Protein AF-A0A426YM72-F1 (afdb_monomer)

Nearest PDB structures (foldseek):
  7a23-assembly1_R  TM=9.714E-01  e=2.453E-04  Brassica oleracea
  7a24-assembly1_R  TM=9.714E-01  e=3.727E-04  Brassica oleracea
  8j9j-assembly1_A5  TM=9.404E-01  e=6.505E-02  Euglena gracilis
  8pw6-assembly1_V1  TM=9.578E-01  e=9.885E-02  Mus musculus
  5wah-assembly1_A  TM=5.282E-01  e=4.583E+00  Streptococcus agalactiae

Radius of gyration: 22.5 Å; Cα contacts (8 Å, |Δi|>4): 25; chains: 1; bounding box: 33×28×73 Å

Foldseek 3Di:
DPVVVVVVPPPVVVVVVVVPDDDDPDPPDPPDDDDPVVVVVLVVVLVVQLVVLVVDDPPDPVSVVSNVVSVVSD

Sequence (74 aa):
MFVWRVLLRGGMEAAWMQVAGKVKEMTEIVGLDIVPNARKVLISLYTCTLKDVYAIPEDKGYHNVVKSFTRHRL

Organism: Ensete ventricosum (NCBI:txid4639)

Solvent-accessible surface area (backbone atoms only — not comparable to full-atom values): 4803 Å² total; per-residue (Å²): 143,66,73,77,68,57,65,76,60,56,60,60,62,58,54,60,61,67,69,64,63,90,74,86,88,75,70,92,47,92,93,49,79,84,63,82,66,48,66,63,54,50,46,53,52,43,53,50,50,51,56,60,44,70,75,46,70,76,89,38,72,66,41,56,54,51,51,53,54,43,63,73,72,100

Secondary structure (DSSP, 8-state):
--GGGTHHHHHHHHHHHHT-PPPP---SSTT----TTHHHHHHHHHHHHHHHHHTS-TTSHHHHHHHHHHHHH-

Structure (mmCIF, N/CA/C/O backbone):
data_AF-A0A426YM72-F1
#
_entry.id   AF-A0A426YM72-F1
#
loop_
_atom_site.group_PDB
_atom_site.id
_atom_site.type_symbol
_atom_site.label_atom_id
_atom_site.label_alt_id
_atom_site.label_comp_id
_atom_site.label_asym_id
_atom_site.label_entity_id
_atom_site.label_seq_id
_atom_site.pdbx_PDB_ins_code
_atom_site.Cartn_x
_ato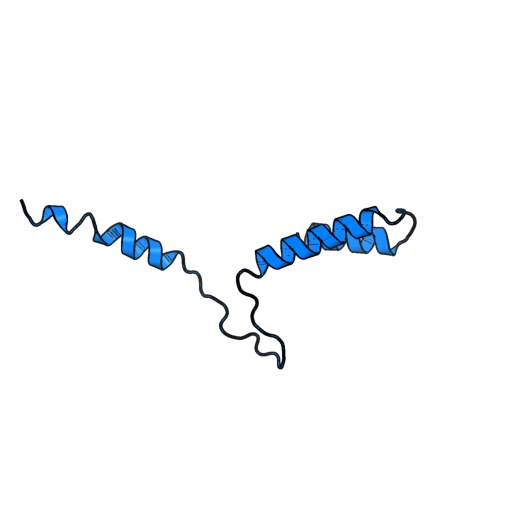m_site.Cartn_y
_atom_site.Cartn_z
_atom_site.occupancy
_atom_site.B_iso_or_equiv
_atom_site.auth_seq_id
_atom_site.auth_comp_id
_atom_site.auth_asym_id
_atom_site.auth_atom_id
_atom_site.pdbx_PDB_model_num
ATOM 1 N N . MET A 1 1 ? 2.244 19.121 -55.719 1.00 51.75 1 MET A N 1
ATOM 2 C CA . MET A 1 1 ? 1.480 18.703 -54.517 1.00 51.75 1 MET A CA 1
ATOM 3 C C . MET A 1 1 ? 2.154 17.516 -53.806 1.00 51.75 1 MET A C 1
ATOM 5 O O . MET A 1 1 ? 1.540 16.471 -53.653 1.00 51.75 1 MET A O 1
ATOM 9 N N . PHE A 1 2 ? 3.419 17.638 -53.384 1.00 54.44 2 PHE A N 1
ATOM 10 C CA . PHE A 1 2 ? 4.139 16.529 -52.714 1.00 54.44 2 PHE A CA 1
ATOM 11 C C . PHE A 1 2 ? 4.826 16.954 -51.407 1.00 54.44 2 PHE A C 1
ATOM 13 O O . PHE A 1 2 ? 4.967 16.153 -50.491 1.00 54.44 2 PHE A O 1
ATOM 20 N N . VAL A 1 3 ? 5.147 18.243 -51.267 1.00 53.91 3 VAL A N 1
ATOM 21 C CA . VAL A 1 3 ? 5.811 18.799 -50.076 1.00 53.91 3 VAL A CA 1
ATOM 22 C C . VAL A 1 3 ? 4.851 18.928 -48.883 1.00 53.91 3 VAL A C 1
ATOM 24 O O . VAL A 1 3 ? 5.247 18.755 -47.736 1.00 53.91 3 VAL A O 1
ATOM 27 N N . TRP A 1 4 ? 3.552 19.119 -49.138 1.00 48.81 4 TRP A N 1
ATOM 28 C CA . TRP A 1 4 ? 2.552 19.285 -48.073 1.00 48.81 4 TRP A CA 1
ATOM 29 C C . TRP A 1 4 ? 2.147 17.974 -47.374 1.00 48.81 4 TRP A C 1
ATOM 31 O O . TRP A 1 4 ? 1.481 18.003 -46.345 1.00 48.81 4 TRP A O 1
ATOM 41 N N . ARG A 1 5 ? 2.575 16.813 -47.895 1.00 47.31 5 ARG A N 1
ATOM 42 C CA . ARG A 1 5 ? 2.276 15.495 -47.304 1.00 47.31 5 ARG A CA 1
ATOM 43 C C . ARG A 1 5 ? 3.317 15.046 -46.267 1.00 47.31 5 ARG A C 1
ATOM 45 O O . ARG A 1 5 ? 3.012 14.194 -45.440 1.00 47.31 5 ARG A O 1
ATOM 52 N N . VAL A 1 6 ? 4.526 15.613 -46.285 1.00 56.34 6 VAL A N 1
ATOM 53 C CA . VAL A 1 6 ? 5.622 15.218 -45.376 1.00 56.34 6 VAL A CA 1
ATOM 54 C C . VAL A 1 6 ? 5.577 15.990 -44.053 1.00 56.34 6 VAL A C 1
ATOM 56 O O . VAL A 1 6 ? 5.902 15.435 -43.007 1.00 56.34 6 VAL A O 1
ATOM 59 N N . LEU A 1 7 ? 5.090 17.235 -44.063 1.00 51.88 7 LEU A N 1
ATOM 60 C CA . LEU A 1 7 ? 5.096 18.097 -42.875 1.00 51.88 7 LEU A CA 1
ATOM 61 C C . LEU A 1 7 ? 4.081 17.667 -41.796 1.00 51.88 7 LEU A C 1
ATOM 63 O O . LEU A 1 7 ? 4.336 17.825 -40.608 1.00 51.88 7 LEU A O 1
ATOM 67 N N . LEU A 1 8 ? 2.949 17.078 -42.196 1.00 50.97 8 LEU A N 1
ATOM 68 C CA . LEU A 1 8 ? 1.870 16.677 -41.279 1.00 50.97 8 LEU A CA 1
ATOM 69 C C . LEU A 1 8 ? 2.104 15.324 -40.587 1.00 50.97 8 LEU A C 1
ATOM 71 O O . LEU A 1 8 ? 1.369 14.980 -39.667 1.00 50.97 8 LEU A O 1
ATOM 75 N N . ARG A 1 9 ? 3.121 14.553 -40.999 1.00 48.91 9 ARG A N 1
ATOM 76 C CA . ARG A 1 9 ? 3.397 13.212 -40.450 1.00 48.91 9 ARG A CA 1
ATOM 77 C C . ARG A 1 9 ? 4.541 13.190 -39.426 1.00 48.91 9 ARG A C 1
ATOM 79 O O . ARG A 1 9 ? 4.606 12.268 -38.625 1.00 48.91 9 ARG A O 1
ATOM 86 N N . GLY A 1 10 ? 5.418 14.198 -39.422 1.00 49.25 10 GLY A N 1
ATOM 87 C CA . GLY A 1 10 ? 6.583 14.249 -38.523 1.00 49.25 10 GLY A CA 1
ATOM 88 C C . GLY A 1 10 ? 6.308 14.812 -37.121 1.00 49.25 10 GLY A C 1
ATOM 89 O O . GLY A 1 10 ? 7.050 14.514 -36.192 1.00 49.25 10 GLY A O 1
ATOM 90 N N . GLY A 1 11 ? 5.246 15.609 -36.950 1.00 53.06 11 GLY A N 1
ATOM 91 C CA . GLY A 1 11 ? 4.965 16.301 -35.684 1.00 53.06 11 GLY A CA 1
ATOM 92 C C . GLY A 1 11 ? 4.337 15.422 -34.598 1.00 53.06 11 GLY A C 1
ATOM 93 O O . GLY A 1 11 ? 4.649 15.589 -33.423 1.00 53.06 11 GLY A O 1
ATOM 94 N N . MET A 1 12 ? 3.485 14.461 -34.976 1.00 52.06 12 MET A N 1
ATOM 95 C CA . MET A 1 12 ? 2.849 13.552 -34.013 1.00 52.06 12 MET A CA 1
ATOM 96 C C . MET A 1 12 ? 3.836 12.502 -33.490 1.00 52.06 12 MET A C 1
ATOM 98 O O . MET A 1 12 ? 3.933 12.336 -32.283 1.00 52.06 12 MET A O 1
ATOM 102 N N . GLU A 1 13 ? 4.637 11.870 -34.352 1.00 47.91 13 GLU A N 1
ATOM 103 C CA . GLU A 1 13 ? 5.631 10.849 -33.960 1.00 47.91 13 GLU A CA 1
ATOM 104 C C . GLU A 1 13 ? 6.667 11.377 -32.947 1.00 47.91 13 GLU A C 1
ATOM 106 O O . GLU A 1 13 ? 6.971 10.717 -31.954 1.00 47.91 13 GLU A O 1
ATOM 111 N N . ALA A 1 14 ? 7.160 12.605 -33.145 1.00 51.16 14 ALA A N 1
ATOM 112 C CA . ALA A 1 14 ? 8.097 13.242 -32.220 1.00 51.16 14 ALA A CA 1
ATOM 113 C C . ALA A 1 14 ? 7.439 13.638 -30.884 1.00 51.16 14 ALA A C 1
ATOM 115 O O . ALA A 1 14 ? 8.090 13.602 -29.841 1.00 51.16 14 ALA A O 1
ATOM 116 N N . ALA A 1 15 ? 6.148 13.985 -30.894 1.00 50.78 15 ALA A N 1
ATOM 117 C CA . ALA A 1 15 ? 5.396 14.287 -29.679 1.00 50.78 15 ALA A CA 1
ATOM 118 C C . ALA A 1 15 ? 5.103 13.024 -28.848 1.00 50.78 15 ALA A C 1
ATOM 120 O O . ALA A 1 15 ? 5.173 13.081 -27.621 1.00 50.78 15 ALA A O 1
ATOM 121 N N . TRP A 1 16 ? 4.862 11.871 -29.490 1.00 47.97 16 TRP A N 1
ATOM 122 C CA . TRP A 1 16 ? 4.697 10.586 -28.795 1.00 47.97 16 TRP A CA 1
ATOM 123 C C . TRP A 1 16 ? 5.984 10.136 -28.084 1.00 47.97 16 TRP A C 1
ATOM 125 O 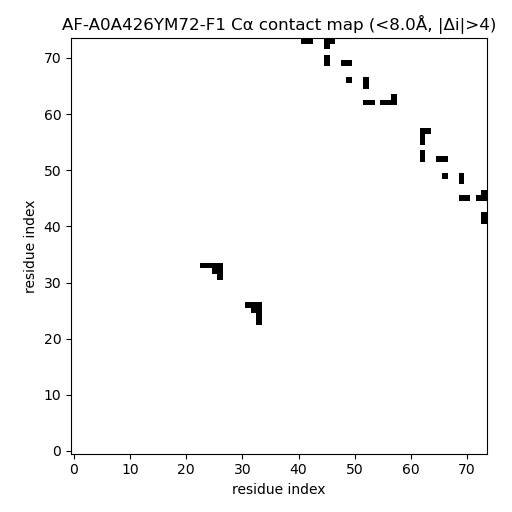O . TRP A 1 16 ? 5.907 9.603 -26.978 1.00 47.97 16 TRP A O 1
ATOM 135 N N . MET A 1 17 ? 7.167 10.406 -28.655 1.00 49.62 17 MET A N 1
ATOM 136 C CA . MET A 1 17 ? 8.449 10.068 -28.014 1.00 49.62 17 MET A CA 1
ATOM 137 C C . MET A 1 17 ? 8.754 10.887 -26.751 1.00 49.62 17 MET A C 1
ATOM 139 O O . MET A 1 17 ? 9.478 10.405 -25.884 1.00 49.62 17 MET A O 1
ATOM 143 N N . GLN A 1 18 ? 8.208 12.099 -26.607 1.00 52.12 18 GLN A N 1
ATOM 144 C CA . GLN A 1 18 ? 8.496 12.954 -25.445 1.00 52.12 18 GLN A CA 1
ATOM 145 C C . GLN A 1 18 ? 7.682 12.603 -24.191 1.00 52.12 18 GLN A C 1
ATOM 147 O O . GLN A 1 18 ? 8.027 13.041 -23.095 1.00 52.12 18 GLN A O 1
ATOM 152 N N . VAL A 1 19 ? 6.62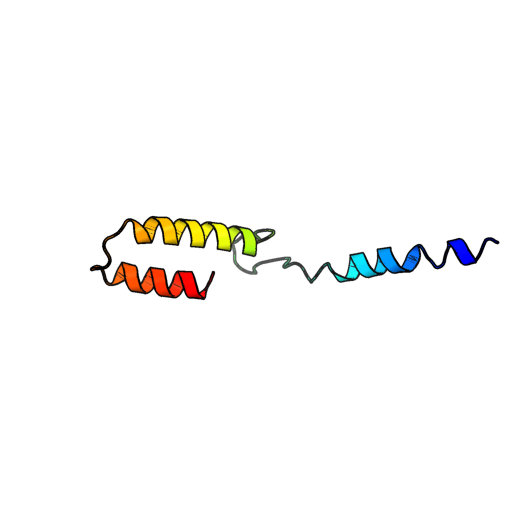7 11.791 -24.321 1.00 55.59 19 VAL A N 1
ATOM 153 C CA . VAL A 1 19 ? 5.798 11.345 -23.183 1.00 55.59 19 VAL A CA 1
ATOM 154 C C . VAL A 1 19 ? 6.414 10.138 -22.461 1.00 55.59 19 VAL A C 1
ATOM 156 O O . VAL A 1 19 ? 6.017 9.811 -21.341 1.00 55.59 19 VAL A O 1
ATOM 159 N N . ALA A 1 20 ? 7.437 9.505 -23.041 1.00 56.88 20 ALA A N 1
ATOM 160 C CA . ALA A 1 20 ? 8.241 8.500 -22.358 1.00 56.88 20 ALA A CA 1
ATOM 161 C C . ALA A 1 20 ? 9.169 9.186 -21.338 1.00 56.88 20 ALA A C 1
ATOM 163 O O . ALA A 1 20 ? 10.358 9.388 -21.574 1.00 56.88 20 ALA A O 1
ATOM 164 N N . GLY A 1 21 ? 8.611 9.595 -20.195 1.00 62.47 21 GLY A N 1
ATOM 165 C CA . GLY A 1 21 ? 9.404 10.046 -19.053 1.00 62.47 21 GLY A CA 1
ATOM 166 C C . GLY A 1 21 ? 10.465 9.002 -18.692 1.00 62.47 21 GLY A C 1
ATOM 167 O O . GLY A 1 21 ? 10.239 7.804 -18.869 1.00 62.47 21 GLY A O 1
ATOM 168 N N . LYS A 1 22 ? 11.629 9.451 -18.204 1.00 72.44 22 LYS A N 1
ATOM 169 C CA . LYS A 1 22 ? 12.743 8.565 -17.825 1.00 72.44 22 LYS A CA 1
ATOM 170 C C . LYS A 1 22 ? 12.241 7.404 -16.957 1.00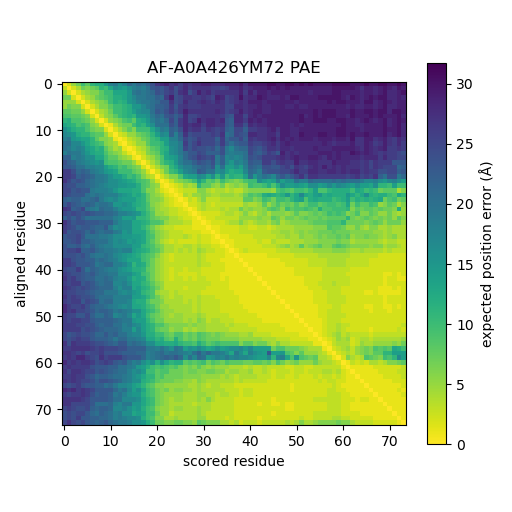 72.44 22 LYS A C 1
ATOM 172 O O . LYS A 1 22 ? 11.752 7.623 -15.848 1.00 72.44 22 LYS A O 1
ATOM 177 N N . VAL A 1 23 ? 12.371 6.179 -17.465 1.00 76.94 23 VAL A N 1
ATOM 178 C CA . VAL A 1 23 ? 12.043 4.952 -16.730 1.00 76.94 23 VAL A CA 1
ATOM 179 C C . VAL A 1 23 ? 13.227 4.600 -15.830 1.00 76.94 23 VAL A C 1
ATOM 181 O O . VAL A 1 23 ? 14.382 4.746 -16.219 1.00 76.94 23 VAL A O 1
ATOM 184 N N . LYS A 1 24 ? 12.951 4.176 -14.595 1.00 81.69 24 LYS A N 1
ATOM 185 C CA . LYS A 1 24 ? 13.979 3.732 -13.643 1.00 81.69 24 LYS A CA 1
ATOM 186 C C . LYS A 1 24 ? 14.598 2.421 -14.153 1.00 81.69 24 LYS A C 1
ATOM 188 O O . LYS A 1 24 ? 13.872 1.444 -14.302 1.00 81.69 24 LYS A O 1
ATOM 193 N N . GLU A 1 25 ? 15.910 2.414 -14.398 1.00 80.38 25 GLU A N 1
ATOM 194 C CA . GLU A 1 25 ? 16.645 1.262 -14.964 1.00 80.38 25 GLU A CA 1
ATOM 195 C C . GLU A 1 25 ? 17.257 0.319 -13.922 1.00 80.38 25 GLU A C 1
ATOM 197 O O . GLU A 1 25 ? 17.393 -0.869 -14.193 1.00 80.38 25 GLU A O 1
ATOM 202 N N . MET A 1 26 ? 17.572 0.809 -12.715 1.00 83.75 26 MET A N 1
ATOM 203 C CA . MET A 1 26 ? 17.929 -0.034 -11.564 1.00 83.75 26 MET A CA 1
ATOM 204 C C . MET A 1 26 ? 17.558 0.616 -10.224 1.00 83.75 26 MET A C 1
ATOM 206 O O . MET A 1 26 ? 17.446 1.842 -10.104 1.00 83.75 26 MET A O 1
ATOM 210 N N . THR A 1 27 ? 17.340 -0.221 -9.210 1.00 86.06 27 THR A N 1
ATOM 211 C CA . THR A 1 27 ? 16.999 0.170 -7.829 1.00 86.06 27 THR A CA 1
ATOM 212 C C . THR A 1 27 ? 18.222 0.419 -6.952 1.00 86.06 27 THR A C 1
ATOM 214 O O . THR A 1 27 ? 18.056 0.990 -5.881 1.00 86.06 27 THR A O 1
ATOM 217 N N . GLU A 1 28 ? 19.418 0.017 -7.401 1.00 89.62 28 GLU A N 1
ATOM 218 C CA . GLU A 1 28 ? 20.685 0.083 -6.645 1.00 89.62 28 GLU A CA 1
ATOM 219 C C . GLU A 1 28 ? 20.667 -0.703 -5.320 1.00 89.62 28 GLU A C 1
ATOM 221 O O . GLU A 1 28 ? 21.551 -0.551 -4.480 1.00 89.62 28 GLU A O 1
ATOM 226 N N . ILE A 1 29 ? 19.681 -1.586 -5.142 1.00 93.12 29 ILE A N 1
ATOM 227 C CA . ILE A 1 29 ? 19.518 -2.434 -3.963 1.00 93.12 29 ILE A CA 1
ATOM 228 C C . ILE A 1 29 ? 19.569 -3.890 -4.421 1.00 93.12 29 ILE A C 1
ATOM 230 O O . ILE A 1 29 ? 18.832 -4.301 -5.318 1.00 93.12 29 ILE A O 1
ATOM 234 N N . VAL A 1 30 ? 20.439 -4.683 -3.795 1.00 91.94 30 VAL A N 1
ATOM 235 C CA . VAL A 1 30 ? 20.577 -6.111 -4.107 1.00 91.94 30 VAL A CA 1
ATOM 236 C C . VAL A 1 30 ? 19.270 -6.840 -3.792 1.00 91.94 30 VAL A C 1
ATOM 238 O O . VAL A 1 30 ? 18.741 -6.725 -2.689 1.00 91.94 30 VAL A O 1
ATOM 241 N N . GLY A 1 31 ? 18.764 -7.603 -4.763 1.00 91.75 31 GLY A N 1
ATOM 242 C CA . GLY A 1 31 ? 17.551 -8.412 -4.616 1.00 91.75 31 GLY A CA 1
ATOM 243 C C . GLY A 1 31 ? 16.233 -7.637 -4.705 1.00 91.75 31 GLY A C 1
ATOM 244 O O . GLY A 1 31 ? 15.184 -8.231 -4.468 1.00 91.75 31 GLY A O 1
ATOM 245 N N . LEU A 1 32 ? 16.258 -6.339 -5.038 1.00 92.50 32 LEU A N 1
ATOM 246 C CA . LEU A 1 32 ? 15.044 -5.563 -5.292 1.00 92.50 32 LEU A CA 1
ATOM 247 C C . LEU A 1 32 ? 14.880 -5.293 -6.785 1.00 92.50 32 LEU A C 1
ATOM 249 O O . LEU A 1 32 ? 15.462 -4.352 -7.327 1.00 92.50 32 LEU A O 1
ATOM 253 N N . ASP A 1 33 ? 14.038 -6.087 -7.432 1.00 90.44 33 ASP A N 1
ATOM 254 C CA . ASP A 1 33 ? 13.746 -5.915 -8.849 1.00 90.44 33 ASP A CA 1
ATOM 255 C C . ASP A 1 33 ? 12.902 -4.667 -9.125 1.00 90.44 33 ASP A C 1
ATOM 257 O O . ASP A 1 33 ? 12.155 -4.157 -8.281 1.00 90.44 33 ASP A O 1
ATOM 261 N N . ILE A 1 34 ? 13.003 -4.176 -10.357 1.00 90.44 34 ILE A N 1
ATOM 262 C CA . ILE A 1 34 ? 12.176 -3.067 -10.817 1.00 90.44 34 ILE A CA 1
ATOM 263 C C . ILE A 1 34 ? 10.776 -3.560 -11.125 1.00 90.44 34 ILE A C 1
ATOM 265 O O . ILE A 1 34 ? 10.567 -4.448 -11.948 1.00 90.44 34 ILE A O 1
ATOM 269 N N . VAL A 1 35 ? 9.802 -2.885 -10.523 1.00 89.62 35 VAL A N 1
ATOM 270 C CA . VAL A 1 35 ? 8.391 -3.097 -10.822 1.00 89.62 35 VAL A CA 1
ATOM 271 C C . VAL A 1 35 ? 7.953 -2.126 -11.924 1.00 89.62 35 VAL A C 1
ATOM 273 O O . VAL A 1 35 ? 7.888 -0.913 -11.680 1.00 89.62 35 VAL A O 1
ATOM 276 N N . PRO A 1 36 ? 7.607 -2.609 -13.132 1.00 89.94 36 PRO A N 1
ATOM 277 C CA . PRO A 1 36 ? 7.022 -1.757 -14.157 1.00 89.94 36 PRO A CA 1
ATOM 278 C C . PRO A 1 36 ? 5.649 -1.260 -13.688 1.00 89.94 36 PRO A C 1
ATOM 280 O O . PRO A 1 36 ? 4.891 -1.991 -13.054 1.00 89.94 36 PRO A O 1
ATOM 283 N N . ASN A 1 37 ? 5.301 -0.008 -14.000 1.00 89.50 37 ASN A N 1
ATOM 284 C CA . ASN A 1 37 ? 4.052 0.613 -13.541 1.00 89.50 37 ASN A CA 1
ATOM 285 C C . ASN A 1 37 ? 3.844 0.526 -12.013 1.00 89.50 37 ASN A C 1
ATOM 287 O O . ASN A 1 37 ? 2.721 0.313 -11.547 1.00 89.50 37 ASN A O 1
ATOM 291 N N . ALA A 1 38 ? 4.912 0.735 -11.230 1.00 92.69 38 ALA A N 1
ATOM 292 C CA . ALA A 1 38 ? 4.907 0.644 -9.766 1.00 92.69 38 ALA A CA 1
ATOM 293 C C . ALA A 1 38 ? 3.726 1.372 -9.099 1.00 92.69 38 ALA A C 1
ATOM 295 O O . ALA A 1 38 ? 3.136 0.853 -8.156 1.00 92.69 38 ALA A O 1
ATOM 296 N N . ARG A 1 39 ? 3.302 2.529 -9.629 1.00 94.19 39 ARG A N 1
ATOM 297 C CA . ARG A 1 39 ? 2.130 3.264 -9.123 1.00 94.19 39 ARG A CA 1
ATOM 298 C C . ARG A 1 39 ? 0.846 2.430 -9.143 1.00 94.19 39 ARG A C 1
ATOM 300 O O . ARG A 1 39 ? 0.104 2.444 -8.169 1.00 94.19 39 ARG A O 1
ATOM 307 N N . LYS A 1 40 ? 0.579 1.695 -10.227 1.00 95.00 40 LYS A N 1
ATOM 308 C CA . LYS A 1 40 ? -0.622 0.850 -10.349 1.00 95.00 40 LYS A CA 1
ATOM 309 C C . LYS A 1 40 ? -0.601 -0.273 -9.315 1.00 95.00 40 LYS A C 1
ATOM 311 O O . LYS A 1 40 ? -1.621 -0.555 -8.691 1.00 95.00 40 LYS A O 1
ATOM 316 N N . VAL A 1 41 ? 0.570 -0.876 -9.117 1.00 95.81 41 VAL A N 1
ATOM 317 C CA . VAL A 1 41 ? 0.772 -1.922 -8.110 1.00 95.81 41 VAL A CA 1
ATOM 318 C C . VAL A 1 41 ? 0.553 -1.355 -6.708 1.00 95.81 41 VAL A C 1
ATOM 320 O O . VAL A 1 41 ? -0.246 -1.911 -5.959 1.00 95.81 41 VAL A O 1
ATOM 323 N N . LEU A 1 42 ? 1.156 -0.208 -6.382 1.00 96.88 42 LEU A N 1
ATOM 324 C CA . LEU A 1 42 ? 0.984 0.464 -5.089 1.00 96.88 42 LEU A CA 1
ATOM 325 C C . LEU A 1 42 ? -0.476 0.824 -4.800 1.00 96.88 42 LEU A C 1
ATOM 327 O O . LEU A 1 42 ? -0.956 0.545 -3.707 1.00 96.88 42 LEU A O 1
ATOM 331 N N . ILE A 1 43 ? -1.204 1.365 -5.781 1.00 97.44 43 ILE A N 1
ATOM 332 C CA . ILE A 1 43 ? -2.641 1.645 -5.637 1.00 97.44 43 ILE A CA 1
ATOM 333 C C . ILE A 1 43 ? -3.407 0.361 -5.304 1.00 97.44 43 ILE A C 1
ATOM 335 O O . ILE A 1 43 ? -4.262 0.372 -4.417 1.00 97.44 43 ILE A O 1
ATOM 339 N N . SER A 1 44 ? -3.098 -0.755 -5.976 1.00 97.38 44 SER A N 1
ATOM 340 C CA . SER A 1 44 ? -3.755 -2.036 -5.691 1.00 97.38 44 SER A CA 1
ATOM 341 C C . SER A 1 44 ? -3.463 -2.528 -4.272 1.00 97.38 44 SER A C 1
ATOM 343 O O . SER A 1 44 ? -4.391 -2.910 -3.562 1.00 97.38 44 SER A O 1
ATOM 345 N N . LEU A 1 45 ? -2.205 -2.426 -3.827 1.00 97.81 45 LEU A N 1
ATOM 346 C CA . LEU A 1 45 ? -1.778 -2.852 -2.498 1.00 97.81 45 LEU A CA 1
ATOM 347 C C . LEU A 1 45 ? -2.450 -2.010 -1.416 1.00 97.81 45 LEU A C 1
ATOM 349 O O . LEU A 1 45 ? -3.082 -2.571 -0.531 1.00 97.81 45 LEU A O 1
ATOM 353 N N . TYR A 1 46 ? -2.409 -0.682 -1.527 1.00 97.88 46 TYR A N 1
ATOM 354 C CA . TYR A 1 46 ? -3.066 0.204 -0.566 1.00 97.88 46 TYR A CA 1
ATOM 355 C C . TYR A 1 46 ? -4.585 0.031 -0.544 1.00 97.88 46 TYR A C 1
ATOM 357 O O . TYR A 1 46 ? -5.189 0.070 0.526 1.00 97.88 46 TYR A O 1
ATOM 365 N N . THR A 1 47 ? -5.211 -0.222 -1.694 1.00 97.19 47 THR A N 1
ATOM 366 C CA . THR A 1 47 ? -6.648 -0.524 -1.747 1.00 97.19 47 THR A CA 1
ATOM 367 C C . THR A 1 47 ? -6.968 -1.828 -1.014 1.00 97.19 47 THR A C 1
ATOM 369 O O . THR A 1 47 ? -7.941 -1.872 -0.262 1.00 97.19 47 THR A O 1
ATOM 372 N N . CYS A 1 48 ? -6.159 -2.877 -1.195 1.00 97.19 48 CYS A N 1
ATOM 373 C CA . CYS A 1 48 ? -6.295 -4.123 -0.438 1.00 97.19 48 CYS A CA 1
ATOM 374 C C . CYS A 1 48 ? -6.078 -3.892 1.061 1.00 97.19 48 CYS A C 1
ATOM 376 O O . CYS A 1 48 ? -6.932 -4.260 1.858 1.00 97.19 48 CYS A O 1
ATOM 378 N N . THR A 1 49 ? -5.018 -3.176 1.443 1.00 96.06 49 THR A N 1
ATOM 379 C CA . THR A 1 49 ? -4.738 -2.855 2.847 1.00 96.06 49 THR A CA 1
ATOM 380 C C . THR A 1 49 ? -5.885 -2.086 3.499 1.00 96.06 49 THR A C 1
ATOM 382 O O . THR A 1 49 ? -6.251 -2.394 4.626 1.00 96.06 49 THR A O 1
ATOM 385 N N . LEU A 1 50 ? -6.502 -1.115 2.815 1.00 95.75 50 LEU A N 1
ATOM 386 C CA . LEU A 1 50 ? -7.662 -0.409 3.368 1.00 95.75 50 LEU A CA 1
ATOM 387 C C . LEU A 1 50 ? -8.846 -1.349 3.592 1.00 95.75 50 LEU A C 1
ATOM 389 O O . LEU A 1 50 ? -9.485 -1.247 4.634 1.00 95.75 50 LEU A O 1
ATOM 393 N N . LYS A 1 51 ? -9.128 -2.264 2.655 1.00 96.06 51 LYS A N 1
ATOM 394 C CA . LYS A 1 51 ? -10.199 -3.262 2.818 1.00 96.06 51 LYS A CA 1
ATOM 395 C C . LYS A 1 51 ? -9.968 -4.128 4.054 1.00 96.06 51 LYS A C 1
ATOM 397 O O . LYS A 1 51 ? -10.889 -4.284 4.850 1.00 96.06 51 LYS A O 1
ATOM 402 N N . ASP A 1 52 ? -8.745 -4.614 4.230 1.00 94.31 52 ASP A N 1
ATOM 403 C CA . ASP A 1 52 ? -8.384 -5.461 5.367 1.00 94.31 52 ASP A CA 1
ATOM 404 C C . ASP A 1 52 ? -8.449 -4.682 6.686 1.00 94.31 52 ASP A C 1
ATOM 406 O O . ASP A 1 52 ? -8.928 -5.193 7.694 1.00 94.31 52 ASP A O 1
ATOM 410 N N . VAL A 1 53 ? -8.032 -3.412 6.677 1.00 93.38 53 VAL A N 1
ATOM 411 C CA . VAL A 1 53 ? -8.092 -2.540 7.855 1.00 93.38 53 VAL A CA 1
ATOM 412 C C . VAL A 1 53 ? -9.537 -2.254 8.260 1.00 93.38 53 VAL A C 1
ATOM 414 O O . VAL A 1 53 ? -9.837 -2.355 9.441 1.00 93.38 53 VAL A O 1
ATOM 417 N N . TYR A 1 54 ? -10.455 -1.980 7.326 1.00 91.88 54 TYR A N 1
ATOM 418 C CA . TYR A 1 54 ? -11.869 -1.750 7.668 1.00 91.88 54 TYR A CA 1
ATOM 419 C C . TYR A 1 54 ? -12.581 -2.976 8.256 1.00 91.88 54 TYR A C 1
ATOM 421 O O . TYR A 1 54 ? -13.621 -2.818 8.890 1.00 91.88 54 TYR A O 1
ATOM 429 N N . ALA A 1 55 ? -12.050 -4.187 8.057 1.00 91.94 55 ALA A N 1
ATOM 430 C CA . ALA A 1 55 ? -12.582 -5.392 8.691 1.00 91.94 55 ALA A CA 1
ATOM 431 C C . ALA A 1 55 ? -12.223 -5.489 10.190 1.00 91.94 55 ALA A C 1
ATOM 433 O O . ALA A 1 55 ? -12.782 -6.317 10.909 1.00 91.94 55 ALA A O 1
ATOM 434 N N . ILE A 1 56 ? -11.294 -4.656 10.669 1.00 89.00 56 ILE A N 1
ATOM 435 C CA . ILE A 1 56 ? -10.843 -4.604 12.061 1.00 89.00 56 ILE A CA 1
ATOM 436 C C . ILE A 1 56 ? -11.629 -3.501 12.794 1.00 89.00 56 ILE A C 1
ATOM 438 O O . ILE A 1 56 ? -11.784 -2.409 12.249 1.00 89.00 56 ILE A O 1
ATOM 442 N N . PRO A 1 57 ? -12.099 -3.729 14.034 1.00 87.81 57 PRO A N 1
ATOM 443 C CA . PRO A 1 57 ? -12.751 -2.681 14.821 1.00 87.81 57 PRO A CA 1
ATOM 444 C C . PRO A 1 57 ? -11.818 -1.479 15.085 1.00 87.81 57 PRO A C 1
ATOM 446 O O . PRO A 1 57 ? -10.608 -1.638 15.276 1.00 87.81 57 PRO A O 1
ATOM 449 N N . GLU A 1 58 ? -12.384 -0.262 15.079 1.00 80.50 58 GLU A N 1
ATOM 450 C CA . GLU A 1 58 ? -11.623 1.005 15.137 1.00 80.50 58 GLU A CA 1
ATOM 451 C C . GLU A 1 58 ? -10.946 1.277 16.496 1.00 80.50 58 GLU A C 1
ATOM 453 O O . GLU A 1 58 ? -10.144 2.204 16.613 1.00 80.50 58 GLU A O 1
ATOM 458 N N . ASP A 1 59 ? -11.242 0.476 17.521 1.00 77.12 59 ASP A N 1
ATOM 459 C CA . ASP A 1 59 ? -10.721 0.607 18.887 1.00 77.12 59 ASP A CA 1
ATOM 460 C C . ASP A 1 59 ? -9.225 0.263 19.007 1.00 77.12 59 ASP A C 1
ATOM 462 O O . ASP A 1 59 ? -8.574 0.581 20.006 1.00 77.12 59 ASP A O 1
ATOM 466 N N . LYS A 1 60 ? -8.641 -0.340 17.967 1.00 76.88 60 LYS A N 1
ATOM 467 C CA . LYS A 1 60 ? -7.216 -0.671 17.922 1.00 76.88 60 LYS A CA 1
ATOM 468 C C . LYS A 1 60 ? -6.406 0.515 17.407 1.00 76.88 60 LYS A C 1
ATOM 470 O O . LYS A 1 60 ? -6.559 0.929 16.263 1.00 76.88 60 LYS A O 1
ATOM 475 N N . GLY A 1 61 ? -5.430 0.990 18.185 1.00 86.38 61 GLY A N 1
ATOM 476 C CA . GLY A 1 61 ? -4.509 2.058 17.752 1.00 86.38 61 GLY A CA 1
ATOM 477 C C . GLY A 1 61 ? -3.822 1.782 16.401 1.00 86.38 61 GLY A C 1
ATOM 478 O O . GLY A 1 61 ? -3.619 2.696 15.605 1.00 86.38 61 GLY A O 1
ATOM 479 N N . TYR A 1 62 ? -3.564 0.508 16.090 1.00 88.81 62 TYR A N 1
ATOM 480 C CA . TYR A 1 62 ? -3.066 0.060 14.786 1.00 88.81 62 TYR A CA 1
ATOM 481 C C . TYR A 1 62 ? -3.986 0.451 13.613 1.00 88.81 62 TYR A C 1
ATOM 483 O O . TYR A 1 62 ? -3.494 0.924 12.590 1.00 88.81 62 TYR A O 1
ATOM 491 N N . HIS A 1 63 ? -5.310 0.325 13.770 1.00 91.56 63 HIS A N 1
ATOM 492 C CA . HIS A 1 63 ? -6.294 0.642 12.729 1.00 91.56 63 HIS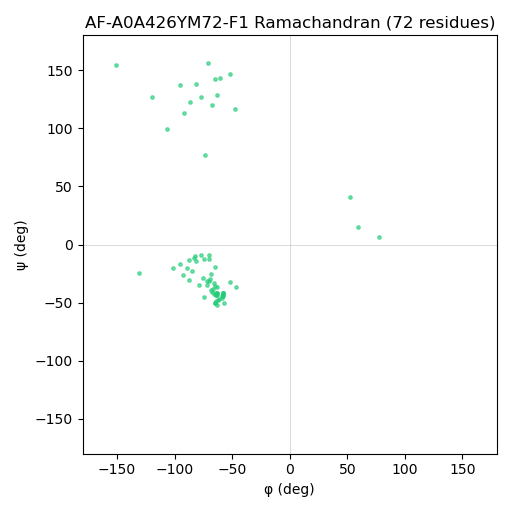 A CA 1
ATOM 493 C C . HIS A 1 63 ? -6.151 2.093 12.257 1.00 91.56 63 HIS A C 1
ATOM 495 O O . HIS A 1 63 ? -6.010 2.358 11.063 1.00 91.56 63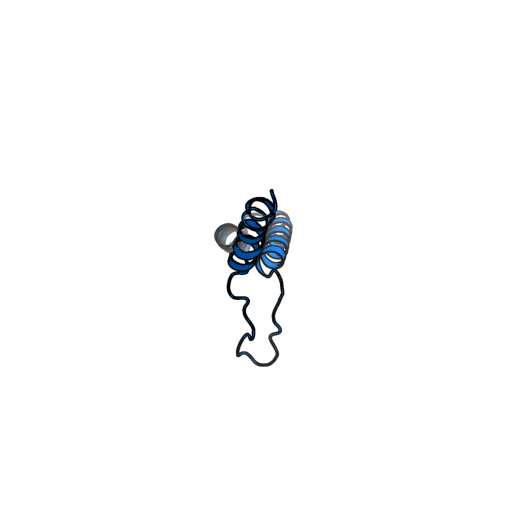 HIS A O 1
ATOM 501 N N . ASN A 1 64 ? -6.108 3.041 13.195 1.00 90.94 64 ASN A N 1
ATOM 502 C CA . ASN A 1 64 ? -6.065 4.466 12.869 1.00 90.94 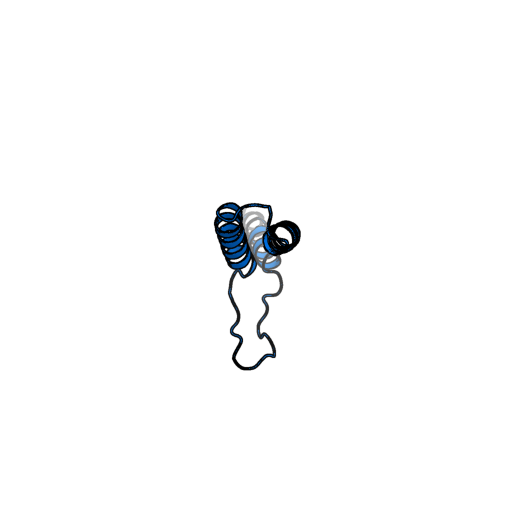64 ASN A CA 1
ATOM 503 C C . ASN A 1 64 ? -4.738 4.879 12.224 1.00 90.94 64 ASN A C 1
ATOM 505 O O . ASN A 1 64 ? -4.741 5.649 11.261 1.00 90.94 64 ASN A O 1
ATOM 509 N N . VAL A 1 65 ? -3.615 4.331 12.700 1.00 93.75 65 VAL A N 1
ATOM 510 C CA . VAL A 1 65 ? -2.289 4.613 12.130 1.00 93.75 65 VAL A CA 1
ATOM 511 C C . VAL A 1 65 ? -2.200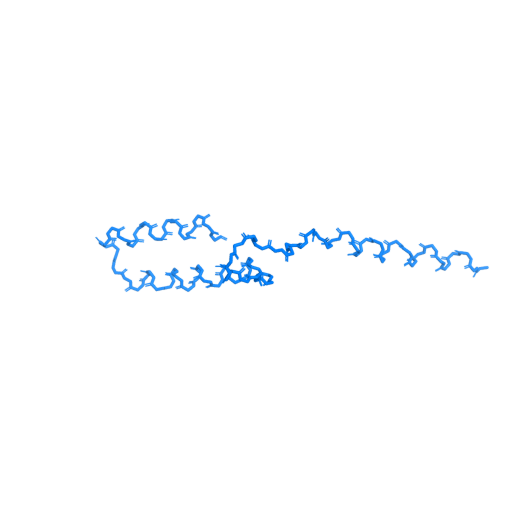 4.095 10.698 1.00 93.75 65 VAL A C 1
ATOM 513 O O . VAL A 1 65 ? -1.846 4.851 9.791 1.00 93.75 65 VAL A O 1
ATOM 516 N N . VAL A 1 66 ? -2.576 2.833 10.469 1.00 94.25 66 VAL A N 1
ATOM 517 C CA . VAL A 1 66 ? -2.497 2.229 9.134 1.00 94.25 66 VAL A CA 1
ATOM 518 C C . VAL A 1 66 ? -3.488 2.882 8.178 1.00 94.25 66 VAL A C 1
ATOM 520 O O . VAL A 1 66 ? -3.114 3.182 7.046 1.00 94.25 66 VAL A O 1
ATOM 523 N N . LYS A 1 67 ? -4.715 3.188 8.615 1.00 94.50 67 LYS A N 1
ATOM 524 C CA . LYS A 1 67 ? -5.719 3.893 7.801 1.00 94.50 67 LYS A CA 1
ATOM 525 C C . LYS A 1 67 ? -5.241 5.286 7.391 1.00 94.50 67 LYS A C 1
ATOM 527 O O . LYS A 1 67 ? -5.346 5.638 6.217 1.00 94.50 67 LYS A O 1
ATOM 532 N N . SER A 1 68 ? -4.698 6.060 8.334 1.00 94.56 68 SER A N 1
ATOM 533 C CA . SER A 1 68 ? -4.192 7.416 8.080 1.00 94.56 68 SER A CA 1
ATOM 534 C C . SER A 1 68 ? -3.023 7.407 7.093 1.00 94.56 68 SER A C 1
ATOM 536 O O . SER A 1 68 ? -3.068 8.065 6.053 1.00 94.56 68 SER A O 1
ATOM 538 N N . PHE A 1 69 ? -2.009 6.584 7.363 1.00 95.56 69 PHE A N 1
ATOM 539 C CA . PHE A 1 69 ? -0.822 6.481 6.521 1.00 95.56 69 PHE A CA 1
ATOM 540 C C . PHE A 1 69 ? -1.134 5.948 5.122 1.00 95.56 69 PHE A C 1
ATOM 542 O O . PHE A 1 69 ? -0.651 6.486 4.127 1.00 95.56 69 PHE A O 1
ATOM 549 N N . THR A 1 70 ? -1.969 4.912 5.036 1.00 96.31 70 THR A N 1
ATOM 550 C CA . THR A 1 70 ? -2.360 4.317 3.756 1.00 96.31 70 THR A CA 1
ATOM 551 C C . THR A 1 70 ? -3.122 5.317 2.891 1.00 96.31 70 THR A C 1
ATOM 553 O O . THR A 1 70 ? -2.831 5.432 1.707 1.00 96.31 70 THR A O 1
ATOM 556 N N . ARG A 1 71 ? -4.043 6.100 3.472 1.00 95.06 71 ARG A N 1
ATOM 557 C CA . ARG A 1 71 ? -4.757 7.163 2.742 1.00 95.06 71 ARG A CA 1
ATOM 558 C C . ARG A 1 71 ? -3.848 8.302 2.292 1.00 95.06 71 ARG A C 1
ATOM 560 O O . ARG A 1 71 ? -4.115 8.889 1.257 1.00 95.06 71 ARG A O 1
ATOM 567 N N . HIS A 1 72 ? -2.809 8.627 3.058 1.00 96.69 72 HIS A N 1
ATOM 568 C CA . HIS A 1 72 ? -1.857 9.670 2.677 1.00 96.69 72 HIS A CA 1
ATOM 569 C C . HIS A 1 72 ? -0.988 9.271 1.472 1.00 96.69 72 HIS A C 1
ATOM 571 O O . HIS A 1 72 ? -0.550 10.137 0.720 1.00 96.69 72 HIS A O 1
ATOM 577 N N . ARG A 1 73 ? -0.714 7.970 1.304 1.00 94.62 73 ARG A N 1
ATOM 578 C CA . ARG A 1 73 ? 0.157 7.444 0.239 1.00 94.62 73 ARG A CA 1
ATOM 579 C C . ARG A 1 73 ? -0.575 6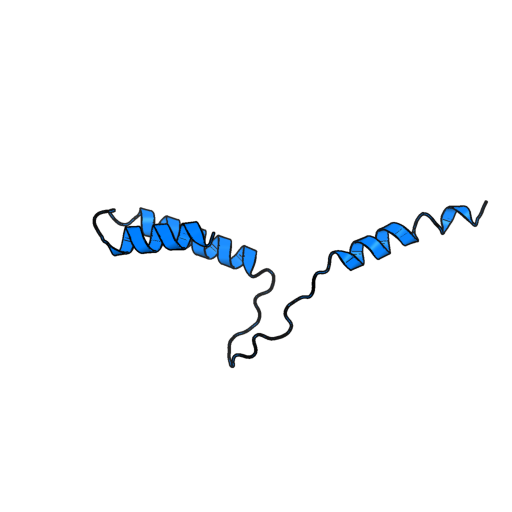.967 -1.016 1.00 94.62 73 ARG A C 1
ATOM 581 O O . ARG A 1 73 ? 0.090 6.750 -2.031 1.00 94.62 73 ARG A O 1
ATOM 588 N N . LEU A 1 74 ? -1.885 6.748 -0.921 1.00 92.25 74 LEU A N 1
ATOM 589 C CA . LEU A 1 74 ? -2.754 6.404 -2.047 1.00 92.25 74 LEU A CA 1
ATOM 590 C C . LEU A 1 74 ? -2.962 7.626 -2.955 1.00 92.25 74 LEU A C 1
ATOM 592 O O . LEU A 1 74 ? -2.825 7.459 -4.190 1.00 92.25 74 LEU A O 1
#

InterPro domains:
  IPR006806 NADH dehydrogenase [ubiquinone] 1 alpha subcomplex subunit 5 [PF04716] (31-74)
  IPR006806 NADH dehydrogenase [ubiquinone] 1 alpha subcomplex subunit 5 [PTHR12653] (19-74)

pLDDT: mean 79.98, std 18.42, range [47.31, 97.88]

Mean predicted aligned error: 12.22 Å